Protein AF-A0A970QXX7-F1 (afdb_monomer_lite)

pLDDT: mean 78.27, std 13.18, range [43.5, 95.31]

Radius of gyration: 22.91 Å; chains: 1; bounding box: 55×44×63 Å

Structure (mmCIF, N/CA/C/O backbone):
data_AF-A0A970QXX7-F1
#
_entry.id   AF-A0A970QXX7-F1
#
loop_
_atom_site.group_PDB
_atom_site.id
_atom_site.type_symbol
_atom_site.label_atom_id
_atom_site.label_alt_id
_atom_site.label_comp_id
_atom_site.label_asym_id
_atom_site.label_entity_id
_atom_site.label_seq_id
_atom_site.pdbx_PDB_ins_code
_atom_site.Cartn_x
_atom_site.Cartn_y
_atom_site.Cartn_z
_atom_site.occupancy
_atom_site.B_iso_or_equiv
_atom_site.auth_seq_id
_atom_site.auth_comp_id
_atom_site.auth_asym_id
_atom_site.auth_atom_id
_atom_site.pdbx_PDB_model_num
ATOM 1 N N . MET A 1 1 ? -28.624 -27.926 26.958 1.00 49.00 1 MET A N 1
ATOM 2 C CA . MET A 1 1 ? -28.562 -27.715 25.488 1.00 49.00 1 MET A CA 1
ATOM 3 C C . MET A 1 1 ? -29.276 -26.439 25.011 1.00 49.00 1 MET A C 1
ATOM 5 O O . MET A 1 1 ? -28.905 -25.942 23.960 1.00 49.00 1 MET A O 1
ATOM 9 N N . ARG A 1 2 ? -30.248 -25.870 25.759 1.00 53.97 2 ARG A N 1
ATOM 10 C CA . ARG A 1 2 ? -30.937 -24.602 25.408 1.00 53.97 2 ARG A CA 1
ATOM 11 C C . ARG A 1 2 ? -30.085 -23.327 25.585 1.00 53.97 2 ARG A C 1
ATOM 13 O O . ARG A 1 2 ? -30.331 -22.339 24.897 1.00 53.97 2 ARG A O 1
ATOM 20 N N . ASP A 1 3 ? -29.077 -23.353 26.456 1.00 63.75 3 ASP A N 1
ATOM 21 C CA . ASP A 1 3 ? -28.330 -22.139 26.821 1.00 63.75 3 ASP A CA 1
ATOM 22 C C . ASP A 1 3 ? -27.349 -21.676 25.740 1.00 63.75 3 ASP A C 1
ATOM 24 O O . ASP A 1 3 ? -27.299 -20.490 25.436 1.00 63.75 3 ASP A O 1
ATOM 28 N N . PHE A 1 4 ? -26.646 -22.599 25.073 1.00 65.44 4 PHE A N 1
ATOM 29 C CA . PHE A 1 4 ? -25.670 -22.247 24.032 1.00 65.44 4 PHE A CA 1
ATOM 30 C C . PHE A 1 4 ? -26.303 -21.558 22.816 1.00 65.44 4 PHE A C 1
ATOM 32 O O . PHE A 1 4 ? -25.740 -20.602 22.293 1.00 65.44 4 PHE A O 1
ATOM 39 N N . GLY A 1 5 ? -27.497 -21.994 22.395 1.00 69.56 5 GLY A N 1
ATOM 40 C CA . GLY A 1 5 ? -28.219 -21.349 21.291 1.00 69.56 5 GLY A CA 1
ATOM 41 C C . GLY A 1 5 ? -28.686 -19.933 21.639 1.00 69.56 5 GLY A C 1
ATOM 42 O O . GLY A 1 5 ? -28.641 -19.041 20.798 1.00 69.56 5 GLY A O 1
ATOM 43 N N . THR A 1 6 ? -29.070 -19.710 22.900 1.00 74.00 6 THR A N 1
ATOM 44 C CA . THR A 1 6 ? -29.469 -18.382 23.390 1.00 74.00 6 THR A CA 1
ATOM 45 C C . THR A 1 6 ? -28.264 -17.446 23.471 1.00 74.00 6 THR A C 1
ATOM 47 O O . THR A 1 6 ? -28.358 -16.300 23.040 1.00 74.00 6 THR A O 1
ATOM 50 N N . VAL A 1 7 ? -27.118 -17.948 23.947 1.00 75.94 7 VAL A N 1
ATOM 51 C CA . VAL A 1 7 ? -25.854 -17.197 23.970 1.00 75.94 7 VAL A CA 1
ATOM 52 C C . VAL A 1 7 ? -25.457 -16.787 22.554 1.00 75.94 7 VAL A C 1
ATOM 54 O O . VAL A 1 7 ? -25.231 -15.609 22.317 1.00 75.94 7 VAL A O 1
ATOM 57 N N . ALA A 1 8 ? -25.459 -17.720 21.596 1.00 73.19 8 ALA A N 1
ATOM 58 C CA . ALA A 1 8 ? -25.090 -17.427 20.212 1.00 73.19 8 ALA A CA 1
ATOM 59 C C . ALA A 1 8 ? -25.996 -16.360 19.570 1.00 73.19 8 ALA A C 1
ATOM 61 O O . ALA A 1 8 ? -25.498 -15.441 18.921 1.00 73.19 8 ALA A O 1
ATOM 62 N N . ALA A 1 9 ? -27.314 -16.442 19.787 1.00 77.00 9 ALA A N 1
ATOM 63 C CA . ALA A 1 9 ? -28.265 -15.459 19.270 1.00 77.00 9 ALA A CA 1
ATOM 64 C C . ALA A 1 9 ? -28.074 -14.068 19.898 1.00 77.00 9 ALA A C 1
ATOM 66 O O . ALA A 1 9 ? -28.128 -13.064 19.192 1.00 77.00 9 ALA A O 1
ATOM 67 N N . HIS A 1 10 ? -27.823 -13.997 21.209 1.00 78.81 10 HIS A N 1
ATOM 68 C CA . HIS A 1 10 ? -27.540 -12.731 21.893 1.00 78.81 10 HIS A CA 1
ATOM 69 C C . HIS A 1 10 ? -26.208 -12.131 21.448 1.00 78.81 10 HIS A C 1
ATOM 71 O O . HIS A 1 10 ? -26.167 -10.947 21.135 1.00 78.81 10 HIS A O 1
ATOM 77 N N . THR A 1 11 ? -25.146 -12.932 21.343 1.00 75.62 11 THR A N 1
ATOM 78 C CA . THR A 1 11 ? -23.841 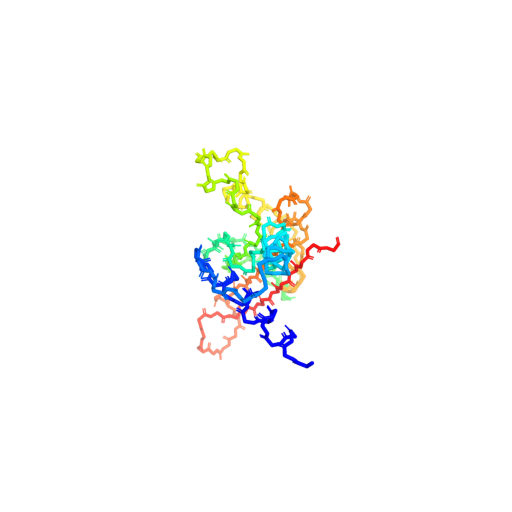-12.468 20.853 1.00 75.62 11 THR A CA 1
ATOM 79 C C . THR A 1 11 ? -23.934 -11.941 19.422 1.00 75.62 11 THR A C 1
ATOM 81 O O . THR A 1 11 ? -23.384 -10.882 19.143 1.00 75.62 11 THR A O 1
ATOM 84 N N . ALA A 1 12 ? -24.659 -12.625 18.529 1.00 73.81 12 ALA A N 1
ATOM 85 C CA . ALA A 1 12 ? -24.860 -12.169 17.152 1.00 73.81 12 ALA A CA 1
ATOM 86 C C . ALA A 1 12 ? -25.716 -10.893 17.063 1.00 73.81 12 ALA A C 1
ATOM 88 O O . ALA A 1 12 ? -25.421 -10.019 16.255 1.00 73.81 12 ALA A O 1
ATOM 89 N N . ALA A 1 13 ? -26.752 -10.759 17.898 1.00 78.56 13 ALA A N 1
ATOM 90 C CA . ALA A 1 13 ? -27.577 -9.551 17.946 1.00 78.56 13 ALA A CA 1
ATOM 91 C C . ALA A 1 13 ? -26.775 -8.328 18.421 1.00 78.56 13 ALA 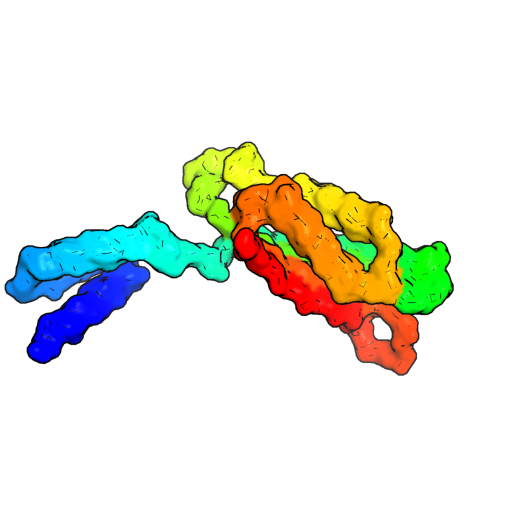A C 1
ATOM 93 O O . ALA A 1 13 ? -26.882 -7.262 17.825 1.00 78.56 13 ALA A O 1
ATOM 94 N N . ILE A 1 14 ? -25.935 -8.498 19.446 1.00 75.88 14 ILE A N 1
ATOM 95 C CA . ILE A 1 14 ? -25.045 -7.438 19.944 1.00 75.88 14 ILE A CA 1
ATOM 96 C C . ILE A 1 14 ? -24.007 -7.066 18.879 1.00 75.88 14 ILE A C 1
ATOM 98 O O . ILE A 1 14 ? -23.829 -5.888 18.594 1.00 75.88 14 ILE A O 1
ATOM 102 N N . ALA A 1 15 ? -23.393 -8.059 18.225 1.00 69.81 15 ALA A N 1
ATOM 103 C CA . ALA A 1 15 ? -22.475 -7.839 17.103 1.00 69.81 15 ALA A CA 1
ATOM 104 C C . ALA A 1 15 ? -23.120 -7.050 15.951 1.00 69.81 15 ALA A C 1
ATOM 106 O O . ALA A 1 15 ? -22.468 -6.250 15.291 1.00 69.81 15 ALA A O 1
ATOM 107 N N . GLY A 1 16 ? -24.409 -7.297 15.705 1.00 67.38 16 GLY A N 1
ATOM 108 C CA . GLY A 1 16 ? -25.208 -6.607 14.696 1.00 67.38 16 GLY A CA 1
ATOM 109 C C . GLY A 1 16 ? -25.730 -5.231 15.120 1.00 67.38 16 GLY A C 1
ATOM 110 O O . GLY A 1 16 ? -26.492 -4.641 14.360 1.00 67.38 16 GLY A O 1
ATOM 111 N N . GLY A 1 17 ? -25.362 -4.732 16.306 1.00 72.75 17 GLY A N 1
ATOM 112 C CA . GLY A 1 17 ? -25.754 -3.407 16.795 1.00 72.75 17 GLY A CA 1
ATOM 113 C C . GLY A 1 17 ? -27.163 -3.327 17.389 1.00 72.75 17 GLY A C 1
ATOM 114 O O . GLY A 1 17 ? -27.785 -2.273 17.332 1.00 72.75 17 GLY A O 1
ATOM 115 N N . ALA A 1 18 ? -27.711 -4.422 17.923 1.00 78.19 18 ALA A N 1
ATOM 116 C CA . ALA A 1 18 ? -29.023 -4.389 18.568 1.00 78.19 18 ALA A CA 1
ATOM 117 C C . ALA A 1 18 ? -28.980 -3.680 19.936 1.00 78.19 18 ALA A C 1
ATOM 119 O O . ALA A 1 18 ? -28.281 -4.124 20.845 1.00 78.19 18 ALA A O 1
ATOM 120 N N . ASP A 1 19 ? -29.826 -2.664 20.123 1.00 70.56 19 ASP A N 1
ATOM 121 C CA . ASP A 1 19 ? -29.970 -1.946 21.403 1.00 70.56 19 ASP A CA 1
ATOM 122 C C . ASP A 1 19 ? -30.733 -2.744 22.477 1.00 70.56 19 ASP A C 1
ATOM 124 O O . ASP A 1 19 ? -30.652 -2.456 23.672 1.00 70.56 19 ASP A O 1
ATOM 128 N N . ILE A 1 20 ? -31.530 -3.738 22.062 1.00 75.44 20 ILE A N 1
ATOM 129 C CA . ILE A 1 20 ? -32.409 -4.509 22.949 1.00 75.44 20 ILE A CA 1
ATOM 130 C C . ILE A 1 20 ? -32.327 -5.998 22.612 1.00 75.44 20 ILE A C 1
ATOM 132 O O . ILE A 1 20 ? -32.561 -6.419 21.481 1.00 75.44 20 ILE A O 1
ATOM 136 N N . ILE A 1 21 ? -32.094 -6.818 23.638 1.00 80.88 21 ILE A N 1
ATOM 137 C CA . ILE A 1 21 ? -32.107 -8.283 23.562 1.00 80.88 21 ILE A CA 1
ATOM 138 C C . ILE A 1 21 ? -33.102 -8.862 24.567 1.00 80.88 21 ILE A C 1
ATOM 140 O O . ILE A 1 21 ? -33.090 -8.545 25.755 1.00 80.88 21 ILE A O 1
ATOM 144 N N . ARG A 1 22 ? -33.980 -9.753 24.093 1.00 81.44 22 ARG A N 1
ATOM 145 C CA . ARG A 1 22 ? -34.956 -10.441 24.947 1.00 81.44 22 ARG A CA 1
ATOM 146 C C . ARG A 1 22 ? -34.291 -11.615 25.662 1.00 81.44 22 ARG A C 1
ATOM 148 O O . ARG A 1 22 ? -33.811 -12.543 25.011 1.00 81.44 22 ARG A O 1
ATOM 155 N N . ALA A 1 23 ? -34.335 -11.620 26.992 1.00 82.31 23 ALA A N 1
ATOM 156 C CA . ALA A 1 23 ? -33.761 -12.674 27.824 1.00 82.31 23 ALA A CA 1
ATOM 157 C C . ALA A 1 23 ? -34.815 -13.347 28.713 1.00 82.31 23 ALA A C 1
ATOM 159 O O . ALA A 1 23 ? -35.687 -12.684 29.267 1.00 82.31 23 ALA A O 1
ATOM 160 N N . HIS A 1 24 ? -34.705 -14.669 28.872 1.00 81.69 24 HIS A N 1
ATOM 161 C CA . HIS A 1 24 ? -35.453 -15.419 29.890 1.00 81.69 24 HIS A CA 1
ATOM 162 C C . HIS A 1 24 ? -34.655 -15.550 31.198 1.00 81.69 24 HIS A C 1
ATOM 164 O O . HIS A 1 24 ? -35.240 -15.571 32.274 1.00 81.69 24 HIS A O 1
ATOM 170 N N . ASN A 1 25 ? -33.319 -15.592 31.113 1.00 84.81 25 ASN A N 1
ATOM 171 C CA . ASN A 1 25 ? -32.407 -15.516 32.253 1.00 84.81 25 ASN A CA 1
ATOM 172 C C . ASN A 1 25 ? -31.581 -14.229 32.141 1.00 84.81 25 ASN A C 1
ATOM 174 O O . ASN A 1 25 ? -30.650 -14.145 31.340 1.00 84.81 25 ASN A O 1
ATOM 178 N N . VAL A 1 26 ? -31.954 -13.224 32.933 1.00 81.50 26 VAL A N 1
ATOM 179 C CA . VAL A 1 26 ? -31.374 -11.876 32.859 1.00 81.50 26 VAL A CA 1
ATOM 180 C C . VAL A 1 26 ? -29.903 -11.874 33.276 1.00 81.50 26 VAL A C 1
ATOM 182 O O . VAL A 1 26 ? -29.088 -11.258 32.599 1.00 81.50 26 VAL A O 1
ATOM 185 N N . ALA A 1 27 ? -29.535 -12.600 34.336 1.00 79.94 27 ALA A N 1
ATOM 186 C CA . ALA A 1 27 ? -28.160 -12.613 34.839 1.00 79.94 27 ALA A CA 1
ATOM 187 C C . ALA A 1 27 ? -27.176 -13.182 33.803 1.00 79.94 27 ALA A C 1
ATOM 189 O O . ALA A 1 27 ? -26.149 -12.566 33.514 1.00 79.94 27 ALA A O 1
ATOM 190 N N . ALA A 1 28 ? -27.528 -14.313 33.186 1.00 77.81 28 ALA A N 1
ATOM 191 C CA . ALA A 1 28 ? -26.720 -14.917 32.130 1.00 77.81 28 ALA A CA 1
ATOM 192 C C . ALA A 1 28 ? -26.642 -14.021 30.881 1.00 77.81 28 ALA A C 1
ATOM 194 O O . ALA A 1 28 ? -25.566 -13.852 30.313 1.00 77.81 28 ALA A O 1
ATOM 195 N N . ALA A 1 29 ? -27.757 -13.402 30.479 1.00 80.69 29 ALA A N 1
ATOM 196 C CA . ALA A 1 29 ? -27.790 -12.508 29.322 1.00 80.69 29 ALA A CA 1
ATOM 197 C C . ALA A 1 29 ? -26.928 -11.255 29.525 1.00 80.69 29 ALA A C 1
ATOM 199 O O . ALA A 1 29 ? -26.195 -10.878 28.619 1.00 80.69 29 ALA A O 1
ATOM 200 N N . VAL A 1 30 ? -26.949 -10.652 30.718 1.00 80.62 30 VAL A N 1
ATOM 201 C CA . VAL A 1 30 ? -26.093 -9.502 31.049 1.00 80.62 30 VAL A CA 1
ATOM 202 C C . VAL A 1 30 ? -24.617 -9.885 31.000 1.00 80.62 30 VAL A C 1
ATOM 204 O O . VAL A 1 30 ? -23.805 -9.123 30.485 1.00 80.62 30 VAL A O 1
ATOM 207 N N . GLN A 1 31 ? -24.246 -11.059 31.511 1.00 78.56 31 GLN A N 1
ATOM 208 C CA . GLN A 1 31 ? -22.854 -11.501 31.479 1.00 78.56 31 GLN A CA 1
ATOM 209 C C . GLN A 1 31 ? -22.383 -11.805 30.053 1.00 78.56 31 GLN A C 1
ATOM 211 O O . GLN A 1 31 ? -21.304 -11.365 29.668 1.00 78.56 31 GLN A O 1
ATOM 216 N N . ASN A 1 32 ? -23.217 -12.460 29.244 1.00 78.75 32 ASN A N 1
ATOM 217 C CA . ASN A 1 32 ? -22.942 -12.668 27.823 1.00 78.75 32 ASN A CA 1
ATOM 218 C C . ASN A 1 32 ? -22.835 -11.347 27.071 1.00 78.75 32 ASN A C 1
ATOM 220 O O . ASN A 1 32 ? -21.956 -11.207 26.230 1.00 78.75 32 ASN A O 1
ATOM 224 N N . ALA A 1 33 ? -23.699 -10.381 27.388 1.00 75.75 33 ALA A N 1
ATOM 225 C CA . ALA A 1 33 ? -23.663 -9.072 26.766 1.00 75.75 33 ALA A CA 1
ATOM 226 C C . ALA A 1 33 ? -22.387 -8.320 27.118 1.00 75.75 33 ALA A C 1
ATOM 228 O O . ALA A 1 33 ? -21.753 -7.792 26.225 1.00 75.75 33 ALA A O 1
ATOM 229 N N . LYS A 1 34 ? -21.944 -8.359 28.377 1.00 75.12 34 LYS A N 1
ATOM 230 C CA . LYS A 1 34 ? -20.660 -7.775 28.793 1.00 75.12 34 LYS A CA 1
ATOM 231 C C . LYS A 1 34 ? -19.461 -8.455 28.144 1.00 75.12 34 LYS A C 1
ATOM 233 O O . LYS A 1 34 ? -18.493 -7.779 27.837 1.00 75.12 34 LYS A O 1
ATOM 238 N N . VAL A 1 35 ? -19.499 -9.775 27.960 1.00 74.31 35 VAL A N 1
ATOM 239 C CA . VAL A 1 35 ? -18.425 -10.508 27.272 1.00 74.31 35 VAL A CA 1
ATOM 240 C C . VAL A 1 35 ? -18.442 -10.205 25.777 1.00 74.31 35 VAL A C 1
ATOM 242 O O . VAL A 1 35 ? -17.386 -9.970 25.213 1.00 74.31 35 VAL A O 1
ATOM 245 N N . ALA A 1 36 ? -19.613 -10.177 25.140 1.00 73.31 36 ALA A N 1
ATOM 246 C CA . ALA A 1 36 ? -19.755 -9.812 23.735 1.00 73.31 36 ALA A CA 1
ATOM 247 C C . ALA A 1 36 ? -19.332 -8.360 23.505 1.00 73.31 36 ALA A C 1
ATOM 249 O O . ALA A 1 36 ? -18.531 -8.114 22.621 1.00 73.31 36 ALA A O 1
ATOM 250 N N . ASP A 1 37 ? -19.797 -7.432 24.335 1.00 69.94 37 ASP A N 1
ATOM 251 C CA . ASP A 1 37 ? -19.398 -6.029 24.315 1.00 69.94 37 ASP A CA 1
ATOM 252 C C . ASP A 1 37 ? -17.898 -5.900 24.582 1.00 69.94 37 ASP A C 1
ATOM 254 O O . ASP A 1 37 ? -17.201 -5.324 23.779 1.00 69.94 37 ASP A O 1
ATOM 258 N N . ALA A 1 38 ? -17.319 -6.557 25.588 1.00 67.56 38 ALA A N 1
ATOM 259 C CA . ALA A 1 38 ? -15.862 -6.567 25.749 1.00 67.56 38 ALA A CA 1
ATOM 260 C C . ALA A 1 38 ? -15.138 -7.180 24.535 1.00 67.56 38 ALA A C 1
ATOM 262 O O . ALA A 1 38 ? -14.063 -6.724 24.172 1.00 67.56 38 ALA A O 1
ATOM 263 N N . ILE A 1 39 ? -15.700 -8.183 23.865 1.00 65.25 39 ILE A N 1
ATOM 264 C CA . ILE A 1 39 ? -15.129 -8.682 22.615 1.00 65.25 39 ILE A CA 1
ATOM 265 C C . ILE A 1 39 ? -15.214 -7.577 21.559 1.00 65.25 39 ILE A C 1
ATOM 267 O O . ILE A 1 39 ? -14.172 -7.163 21.090 1.00 65.25 39 ILE A O 1
ATOM 271 N N . TYR A 1 40 ? -16.380 -7.021 21.240 1.00 62.31 40 TYR A N 1
ATOM 272 C CA . TYR A 1 40 ? -16.554 -6.054 20.147 1.00 62.31 40 TYR A CA 1
ATOM 273 C C . TYR A 1 40 ? -15.976 -4.653 20.432 1.00 62.31 40 TYR A C 1
ATOM 275 O O . TYR A 1 40 ? -15.372 -4.049 19.551 1.00 62.31 40 TYR A O 1
ATOM 283 N N . SER A 1 41 ? -16.064 -4.165 21.665 1.00 57.62 41 SER A N 1
ATOM 284 C CA . SER A 1 41 ? -15.579 -2.859 22.140 1.00 57.62 41 SER A CA 1
ATOM 285 C C . SER A 1 41 ? -14.065 -2.817 22.354 1.00 57.62 41 SER A C 1
ATOM 287 O O . SER A 1 41 ? -13.468 -1.751 22.244 1.00 57.62 41 SER A O 1
ATOM 289 N N . THR A 1 42 ? -13.420 -3.960 22.631 1.00 52.38 42 THR A N 1
ATOM 290 C CA . THR A 1 42 ? -11.945 -4.064 22.732 1.00 52.38 42 THR A CA 1
ATOM 291 C C . THR A 1 42 ? -11.302 -4.521 21.416 1.00 52.38 42 THR A C 1
ATOM 293 O O . THR A 1 42 ? -10.141 -4.925 21.393 1.00 52.38 42 THR A O 1
ATOM 296 N N . GLY A 1 43 ? -12.049 -4.466 20.309 1.00 50.59 43 GLY A N 1
ATOM 297 C CA . GLY A 1 43 ? -11.544 -4.744 18.966 1.00 50.59 43 GLY A CA 1
ATOM 298 C C . GLY A 1 43 ? -11.613 -6.203 18.512 1.00 50.59 43 GLY A C 1
ATOM 299 O O . GLY A 1 43 ? -10.862 -6.642 17.643 1.00 50.59 43 GLY A O 1
ATOM 300 N N . GLY A 1 44 ? -12.552 -6.971 19.045 1.00 44.78 44 GLY A N 1
ATOM 301 C CA . GLY A 1 44 ? -13.043 -8.215 18.465 1.00 44.78 44 GLY A CA 1
ATOM 302 C C . GLY A 1 44 ? -13.668 -7.909 17.113 1.00 44.78 44 GLY A C 1
ATOM 303 O O . GLY A 1 44 ? -14.763 -7.363 17.031 1.00 44.78 44 GLY A O 1
ATOM 304 N N . PHE A 1 45 ? -12.909 -8.224 16.063 1.00 48.72 45 PHE A N 1
ATOM 305 C CA . PHE A 1 45 ? -13.093 -7.714 14.703 1.00 48.72 45 PHE A CA 1
ATOM 306 C C . PHE A 1 45 ? -13.014 -6.181 14.589 1.00 48.72 45 PHE A C 1
ATOM 308 O O . PHE A 1 45 ? -13.714 -5.595 13.764 1.00 48.72 45 PHE A O 1
ATOM 315 N N . ALA A 1 46 ? -12.143 -5.516 15.362 1.00 43.50 46 ALA A N 1
ATOM 316 C CA . ALA A 1 46 ? -11.737 -4.152 15.028 1.00 43.50 46 ALA A CA 1
ATOM 317 C C . ALA A 1 46 ? -11.220 -4.129 13.585 1.00 43.50 46 ALA A C 1
ATOM 319 O O . ALA A 1 46 ? -10.242 -4.791 13.243 1.00 43.50 46 ALA A O 1
ATOM 320 N N . ALA A 1 47 ? -11.925 -3.359 12.760 1.00 47.75 47 ALA A N 1
ATOM 321 C CA . ALA A 1 47 ? -11.391 -2.666 11.601 1.00 47.75 47 ALA A CA 1
ATOM 322 C C . ALA A 1 47 ? -10.613 -3.508 10.566 1.00 47.75 47 ALA A C 1
ATOM 324 O O . ALA A 1 47 ? -9.578 -3.087 10.065 1.00 47.75 47 ALA A O 1
ATOM 325 N N . GLU A 1 48 ? -11.166 -4.628 10.089 1.00 50.41 48 GLU A N 1
ATOM 326 C CA . GLU A 1 48 ? -10.745 -5.153 8.769 1.00 50.41 48 GLU A CA 1
ATOM 327 C C . GLU A 1 48 ? -11.173 -4.206 7.605 1.00 50.41 48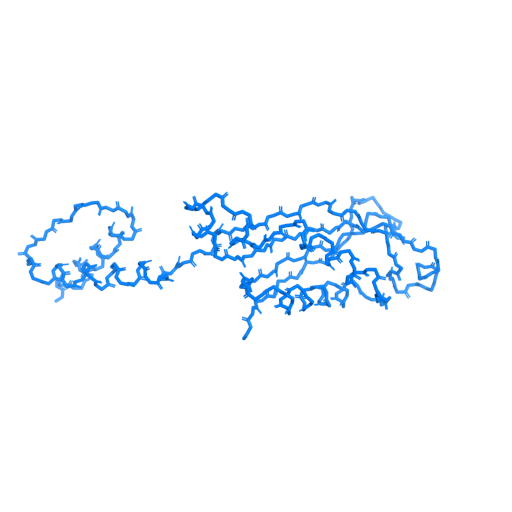 GLU A C 1
ATOM 329 O O . GLU A 1 48 ? -10.761 -4.396 6.457 1.00 50.41 48 GLU A O 1
ATOM 334 N N . ASN A 1 49 ? -11.960 -3.151 7.883 1.00 57.50 49 ASN A N 1
ATOM 335 C CA . ASN A 1 49 ? -12.578 -2.284 6.868 1.00 57.50 49 ASN A CA 1
ATOM 336 C C . ASN A 1 49 ? -12.073 -0.834 6.801 1.00 57.50 49 ASN A C 1
ATOM 338 O O . ASN A 1 49 ? -12.360 -0.161 5.811 1.00 57.50 49 ASN A O 1
ATOM 342 N N . GLU A 1 50 ? -11.339 -0.330 7.792 1.00 73.31 50 GLU A N 1
ATOM 343 C CA . GLU A 1 50 ? -10.879 1.063 7.770 1.00 73.31 50 GLU A CA 1
ATOM 344 C C . GLU A 1 50 ? -9.544 1.165 7.039 1.00 73.31 50 GLU A C 1
ATOM 346 O O . GLU A 1 50 ? -8.555 0.519 7.396 1.00 73.31 50 GLU A O 1
ATOM 351 N N . LYS A 1 51 ? -9.541 1.919 5.934 1.00 84.31 51 LYS A N 1
ATOM 352 C CA . LYS A 1 51 ? -8.391 2.000 5.034 1.00 84.31 51 LYS A CA 1
ATOM 353 C C . LYS A 1 51 ? -8.187 3.413 4.525 1.00 84.31 51 LYS A C 1
ATOM 355 O O . LYS A 1 51 ? -9.118 4.060 4.051 1.00 84.31 51 LYS A O 1
ATOM 360 N N . ILE A 1 52 ? -6.935 3.847 4.530 1.00 84.06 52 ILE A N 1
ATOM 361 C CA . ILE A 1 52 ? -6.490 5.008 3.765 1.00 84.06 52 ILE A CA 1
ATOM 362 C C . ILE A 1 52 ? -6.117 4.511 2.370 1.00 84.06 52 ILE A C 1
ATOM 364 O O . ILE A 1 52 ? -5.273 3.626 2.228 1.00 84.06 52 ILE A O 1
ATOM 368 N N . ILE A 1 53 ? -6.746 5.082 1.345 1.00 88.81 53 ILE A N 1
ATOM 369 C CA . ILE A 1 53 ? -6.560 4.674 -0.049 1.00 88.81 53 ILE A CA 1
ATOM 370 C C . ILE A 1 53 ? -5.866 5.800 -0.814 1.00 88.81 53 ILE A C 1
ATOM 372 O O . ILE A 1 53 ? -6.361 6.926 -0.876 1.00 88.81 53 ILE A O 1
ATOM 376 N N . ILE A 1 54 ? -4.729 5.485 -1.425 1.00 88.12 54 ILE A N 1
ATOM 377 C CA . ILE A 1 54 ? -3.990 6.360 -2.336 1.00 88.12 54 ILE A CA 1
ATOM 378 C C . ILE A 1 54 ? -3.917 5.628 -3.672 1.00 88.12 54 ILE A C 1
ATOM 380 O O . ILE A 1 54 ? -3.209 4.636 -3.785 1.00 88.12 54 ILE A O 1
ATOM 384 N N . ASN A 1 55 ? -4.633 6.116 -4.681 1.00 91.31 55 ASN A N 1
ATOM 385 C CA . ASN A 1 55 ? -4.676 5.490 -6.002 1.00 91.31 55 ASN A CA 1
ATOM 386 C C . ASN A 1 55 ? -3.949 6.337 -7.045 1.00 91.31 55 ASN A C 1
ATOM 388 O O . ASN A 1 55 ? -4.098 7.560 -7.079 1.00 91.31 55 ASN A O 1
ATOM 392 N N . GLY A 1 56 ? -3.218 5.675 -7.937 1.00 88.81 56 GLY A N 1
ATOM 393 C CA . GLY A 1 56 ? -2.611 6.282 -9.114 1.00 88.81 56 GLY A CA 1
ATOM 394 C C . GLY A 1 56 ? -1.454 7.223 -8.800 1.00 88.81 56 GLY A C 1
ATOM 395 O O . GLY A 1 56 ? -1.251 8.193 -9.532 1.00 88.81 56 GLY A O 1
ATOM 396 N N . LEU A 1 57 ? -0.688 6.967 -7.735 1.00 90.69 57 LEU A N 1
ATOM 397 C CA . LEU A 1 57 ? 0.500 7.760 -7.434 1.00 90.69 57 LEU A CA 1
ATOM 398 C C . LEU A 1 57 ? 1.540 7.550 -8.542 1.00 90.69 57 LEU A C 1
ATOM 400 O O . LEU A 1 57 ? 2.172 6.499 -8.619 1.00 90.69 57 LEU A O 1
ATOM 404 N N . ASN A 1 58 ? 1.705 8.552 -9.405 1.00 91.94 58 ASN A N 1
ATOM 405 C CA . ASN A 1 58 ? 2.669 8.510 -10.499 1.00 91.94 58 ASN A CA 1
ATOM 406 C C . ASN A 1 58 ? 4.069 8.869 -9.989 1.00 91.94 58 ASN A C 1
ATOM 408 O O . ASN A 1 58 ? 4.296 9.976 -9.496 1.00 91.94 58 ASN A O 1
ATOM 412 N N . VAL A 1 59 ? 5.004 7.930 -10.117 1.00 90.50 59 VAL A N 1
ATOM 413 C CA . VAL A 1 59 ? 6.392 8.071 -9.679 1.00 90.50 59 VAL A CA 1
ATOM 414 C C . VAL A 1 59 ? 7.326 7.694 -10.816 1.00 90.50 59 VAL A C 1
ATOM 416 O O . VAL A 1 59 ? 7.266 6.587 -11.343 1.00 90.50 59 VAL A O 1
ATOM 419 N N . PHE A 1 60 ? 8.235 8.599 -11.168 1.00 88.62 60 PHE A N 1
ATOM 420 C CA . PHE A 1 60 ? 9.294 8.302 -12.124 1.00 88.62 60 PHE A CA 1
ATOM 421 C C . PHE A 1 60 ? 10.476 7.642 -11.412 1.00 88.62 60 PHE A C 1
ATOM 423 O O . PHE A 1 60 ? 11.037 8.215 -10.475 1.00 88.62 60 PHE A O 1
ATOM 430 N N . ALA A 1 61 ? 10.860 6.440 -11.841 1.00 87.00 61 ALA A N 1
ATOM 431 C CA . ALA A 1 61 ? 11.944 5.693 -11.215 1.00 87.00 61 ALA A CA 1
ATOM 432 C C . ALA A 1 61 ? 12.707 4.807 -12.211 1.00 87.00 61 ALA A C 1
ATOM 434 O O . ALA A 1 61 ? 12.307 4.607 -13.356 1.00 87.00 61 ALA A O 1
ATOM 435 N N . PHE A 1 62 ? 13.833 4.255 -11.757 1.00 85.62 62 PHE A N 1
ATOM 436 C CA . PHE A 1 62 ? 14.772 3.484 -12.581 1.00 85.62 62 PHE A CA 1
ATOM 437 C C . PHE A 1 62 ? 14.738 1.988 -12.238 1.00 85.62 62 PHE A C 1
ATOM 439 O O . PHE A 1 62 ? 15.787 1.360 -12.060 1.00 85.62 62 PHE A O 1
ATOM 446 N N . HIS A 1 63 ? 13.535 1.425 -12.090 1.00 83.00 63 HIS A N 1
ATOM 447 C CA . HIS A 1 63 ? 13.349 -0.009 -11.851 1.00 83.00 63 HIS A CA 1
ATOM 448 C C . HIS A 1 63 ? 13.170 -0.771 -13.163 1.00 83.00 63 HIS A C 1
ATOM 450 O O . HIS A 1 63 ? 12.565 -0.277 -14.116 1.00 83.00 63 HIS A O 1
ATOM 456 N N . GLY A 1 64 ? 13.671 -2.001 -13.192 1.00 76.12 64 GLY A N 1
ATOM 457 C CA . GLY A 1 64 ? 13.542 -2.883 -14.346 1.00 76.12 64 GLY A CA 1
ATOM 458 C C . GLY A 1 64 ? 14.611 -3.963 -14.366 1.00 76.12 64 GLY A C 1
ATOM 459 O O . GLY A 1 64 ? 15.680 -3.814 -13.766 1.00 76.12 64 GLY A O 1
ATOM 460 N N . VAL A 1 65 ? 14.323 -5.056 -15.065 1.00 74.12 65 VAL A N 1
ATOM 461 C CA . VAL A 1 65 ? 15.286 -6.147 -15.272 1.00 74.12 65 VAL A CA 1
ATOM 462 C C . VAL A 1 65 ? 16.284 -5.735 -16.352 1.00 74.12 65 VAL A C 1
ATOM 464 O O . VAL A 1 65 ? 17.486 -5.980 -16.217 1.00 74.12 65 VAL A O 1
ATOM 467 N N . ASN A 1 66 ? 15.802 -5.038 -17.385 1.00 73.44 66 ASN A N 1
ATOM 468 C CA . ASN A 1 66 ? 16.613 -4.643 -18.522 1.00 73.44 66 ASN A CA 1
ATOM 469 C C . ASN A 1 66 ? 17.529 -3.472 -18.165 1.00 73.44 66 ASN A C 1
ATOM 471 O O . ASN A 1 66 ? 17.171 -2.532 -17.452 1.00 73.44 66 ASN A O 1
ATOM 475 N N . ARG A 1 67 ? 18.750 -3.518 -18.697 1.00 69.06 67 ARG A N 1
ATOM 476 C CA . ARG A 1 67 ? 19.779 -2.505 -18.434 1.00 69.06 67 ARG A CA 1
ATOM 477 C C . ARG A 1 67 ? 19.372 -1.128 -18.966 1.00 69.06 67 ARG A C 1
ATOM 479 O O . ARG A 1 67 ? 19.656 -0.128 -18.318 1.00 69.06 67 ARG A O 1
ATOM 486 N N . GLU A 1 68 ? 18.658 -1.096 -20.089 1.00 68.56 68 GLU A N 1
ATOM 487 C CA . GLU A 1 68 ? 18.128 0.125 -20.706 1.00 68.56 68 GLU A CA 1
ATOM 488 C C . GLU A 1 68 ? 17.068 0.810 -19.835 1.00 68.56 68 GLU A C 1
ATOM 490 O O . GLU A 1 68 ? 17.074 2.036 -19.739 1.00 68.56 68 GLU A O 1
ATOM 495 N N . GLU A 1 69 ? 16.236 0.044 -19.120 1.00 70.00 69 GLU A N 1
ATOM 496 C CA . GLU A 1 69 ? 15.221 0.581 -18.198 1.00 70.00 69 GLU A CA 1
ATOM 497 C C . GLU A 1 69 ? 15.855 1.267 -16.987 1.00 70.00 69 GLU A C 1
ATOM 499 O O . GLU A 1 69 ? 15.381 2.299 -16.518 1.00 70.00 69 GLU A O 1
ATOM 504 N N . LYS A 1 70 ? 16.983 0.732 -16.505 1.00 71.25 70 LYS A N 1
ATOM 505 C CA . LYS A 1 70 ? 17.747 1.332 -15.399 1.00 71.25 70 LYS A CA 1
ATOM 506 C C . LYS A 1 70 ? 18.467 2.627 -15.793 1.00 71.25 70 LYS A C 1
ATOM 508 O O . LYS A 1 70 ? 18.906 3.359 -14.900 1.00 71.25 70 LYS A O 1
ATOM 513 N N . ILE A 1 71 ? 18.621 2.875 -17.098 1.00 73.00 71 ILE A N 1
ATOM 514 C CA . ILE A 1 71 ? 19.272 4.063 -17.667 1.00 73.00 71 ILE A CA 1
ATOM 515 C C . ILE A 1 71 ? 18.230 5.130 -18.011 1.00 73.00 71 ILE A C 1
ATOM 517 O O . ILE A 1 71 ? 18.376 6.265 -17.571 1.00 73.00 71 ILE A O 1
ATOM 521 N N . HIS A 1 72 ? 17.182 4.770 -18.754 1.00 76.94 72 HIS A N 1
ATOM 522 C CA . HIS A 1 72 ? 16.183 5.728 -19.238 1.00 76.94 72 HIS A CA 1
ATOM 523 C C . HIS A 1 72 ? 15.123 6.056 -18.185 1.00 76.94 72 HIS A C 1
ATOM 525 O O . HIS A 1 72 ? 14.611 7.170 -18.174 1.00 76.94 72 HIS A O 1
ATOM 531 N N . GLY A 1 73 ? 14.842 5.125 -17.267 1.00 79.12 73 GLY A N 1
ATOM 532 C CA . GLY A 1 73 ? 13.758 5.269 -16.301 1.00 79.12 73 GLY A CA 1
ATOM 533 C C . GLY A 1 73 ? 12.382 5.177 -16.958 1.00 79.12 73 GLY A C 1
ATOM 534 O O . GLY A 1 73 ? 12.242 5.206 -18.180 1.00 79.12 73 GLY A O 1
ATOM 535 N N . GLN A 1 74 ? 11.357 5.014 -16.133 1.00 84.56 74 GLN A N 1
ATOM 536 C CA . GLN A 1 74 ? 9.967 4.976 -16.577 1.00 84.56 74 GLN A CA 1
ATOM 537 C C . GLN A 1 74 ? 9.031 5.431 -15.458 1.00 84.56 74 GLN A C 1
ATOM 539 O O . GLN A 1 74 ? 9.408 5.451 -14.280 1.00 84.56 74 GLN A O 1
ATOM 544 N N . SER A 1 75 ? 7.807 5.791 -15.834 1.00 88.19 75 SER A N 1
ATOM 545 C CA . SER A 1 75 ? 6.740 6.080 -14.881 1.00 88.19 75 SER A CA 1
ATOM 546 C C . SER A 1 75 ? 6.135 4.793 -14.330 1.00 88.19 75 SER A C 1
ATOM 548 O O . SER A 1 75 ? 5.818 3.856 -15.061 1.00 88.19 75 SER A O 1
ATOM 550 N N . PHE A 1 76 ? 5.943 4.778 -13.018 1.00 90.31 76 PHE A N 1
ATOM 551 C CA . PHE A 1 76 ? 5.235 3.746 -12.281 1.00 90.31 76 PHE A CA 1
ATOM 552 C C . PHE A 1 76 ? 3.993 4.357 -11.651 1.00 90.31 76 PHE A C 1
ATOM 554 O O . PHE A 1 76 ? 4.043 5.462 -11.116 1.00 90.31 76 PHE A O 1
ATOM 561 N N . LEU A 1 77 ? 2.886 3.627 -11.692 1.00 92.19 77 LEU A N 1
ATOM 562 C CA . LEU A 1 77 ? 1.676 3.974 -10.959 1.00 92.19 77 LEU A CA 1
ATOM 563 C C . LEU A 1 77 ? 1.617 3.099 -9.714 1.00 92.19 77 LEU A C 1
ATOM 565 O O . LEU A 1 77 ? 1.658 1.875 -9.817 1.00 92.19 77 LEU A O 1
ATOM 569 N N . ILE A 1 78 ? 1.547 3.723 -8.547 1.00 93.12 78 ILE A N 1
ATOM 570 C CA . ILE A 1 78 ? 1.516 3.028 -7.265 1.00 93.12 78 ILE A CA 1
ATOM 571 C C . ILE A 1 78 ? 0.151 3.259 -6.623 1.00 93.12 78 ILE A C 1
ATOM 573 O O . ILE A 1 78 ? -0.257 4.403 -6.427 1.00 93.12 78 ILE A O 1
ATOM 577 N N . ASP A 1 79 ? -0.528 2.172 -6.274 1.00 93.62 79 ASP A N 1
ATOM 578 C CA . ASP A 1 79 ? -1.695 2.210 -5.399 1.00 93.62 79 ASP A CA 1
ATOM 579 C C . ASP A 1 79 ? -1.294 1.707 -4.011 1.00 93.62 79 ASP A C 1
ATOM 581 O O . ASP A 1 79 ? -0.557 0.724 -3.887 1.00 93.62 79 ASP A O 1
ATOM 585 N N . LEU A 1 80 ? -1.764 2.390 -2.972 1.00 91.75 80 LEU A N 1
ATOM 586 C CA . LEU A 1 80 ? -1.544 2.046 -1.574 1.00 91.75 80 LEU A CA 1
ATOM 587 C C . LEU A 1 80 ? -2.898 1.960 -0.875 1.00 91.75 80 LEU A C 1
ATOM 589 O O . LEU A 1 80 ? -3.653 2.931 -0.858 1.00 91.75 80 LEU A O 1
ATOM 593 N N . GLU A 1 81 ? -3.172 0.825 -0.249 1.00 91.50 81 GLU A N 1
ATOM 594 C CA . GLU A 1 81 ? -4.251 0.670 0.720 1.00 91.50 81 GLU A CA 1
ATOM 595 C C . GLU A 1 81 ? -3.613 0.402 2.084 1.00 91.50 81 GLU A C 1
ATOM 597 O O . GLU A 1 81 ? -2.868 -0.562 2.259 1.00 91.50 81 GLU A O 1
ATOM 602 N N . ILE A 1 82 ? -3.859 1.282 3.045 1.00 88.56 82 ILE A N 1
ATOM 603 C CA . ILE A 1 82 ? -3.219 1.259 4.359 1.00 88.56 82 ILE A CA 1
ATOM 604 C C . ILE A 1 82 ? -4.295 1.008 5.401 1.00 88.56 82 ILE A C 1
ATOM 606 O O . ILE A 1 82 ? -5.184 1.840 5.563 1.00 88.56 82 ILE A O 1
ATOM 610 N N . SER A 1 83 ? -4.198 -0.113 6.107 1.00 85.88 83 SER A N 1
ATOM 611 C CA . SER A 1 83 ? -5.016 -0.386 7.286 1.00 85.88 83 SER A CA 1
ATOM 612 C C . SER A 1 83 ? -4.350 0.225 8.507 1.00 85.88 83 SER A C 1
ATOM 614 O O . SER A 1 83 ? -3.190 -0.077 8.803 1.00 85.88 83 SER A O 1
ATOM 616 N N . ALA A 1 84 ? -5.090 1.090 9.177 1.00 79.69 84 ALA A N 1
ATOM 617 C CA . ALA A 1 84 ? -4.719 1.754 10.412 1.00 79.69 84 ALA A CA 1
ATOM 618 C C . ALA A 1 84 ? -6.000 1.966 11.221 1.00 79.69 84 ALA A C 1
ATOM 620 O O . ALA A 1 84 ? -7.074 2.087 10.630 1.00 79.69 84 ALA A O 1
ATOM 621 N N . ASP A 1 85 ? -5.881 2.057 12.540 1.00 71.69 85 ASP A N 1
ATOM 622 C CA . ASP A 1 85 ? -6.992 2.464 13.398 1.00 71.69 85 ASP A CA 1
ATOM 623 C C . ASP A 1 85 ? -7.400 3.916 13.079 1.00 71.69 85 ASP A C 1
ATOM 625 O O . ASP A 1 85 ? -6.642 4.861 13.329 1.00 71.69 85 ASP A O 1
ATOM 629 N N . LEU A 1 86 ? -8.580 4.100 12.473 1.00 67.12 86 LEU A N 1
ATOM 630 C CA . LEU A 1 86 ? -9.130 5.420 12.150 1.00 67.12 86 LEU A CA 1
ATOM 631 C C . LEU A 1 86 ? -10.167 5.883 13.182 1.00 67.12 86 LEU A C 1
ATOM 633 O O . LEU A 1 86 ? -10.719 6.978 13.033 1.00 67.12 86 LEU A O 1
ATOM 637 N N . SER A 1 87 ? -10.382 5.123 14.260 1.00 61.69 87 SER A N 1
ATOM 638 C CA . SER A 1 87 ? -11.373 5.446 15.292 1.00 61.69 87 SER A CA 1
ATOM 639 C C . SER A 1 87 ? -11.110 6.803 15.963 1.00 61.69 87 SER A C 1
ATOM 641 O O . SER A 1 87 ? -12.024 7.616 16.110 1.00 61.69 87 SER A O 1
ATOM 643 N N . ALA A 1 88 ? -9.851 7.097 16.302 1.00 56.78 88 ALA A N 1
ATOM 644 C CA . ALA A 1 88 ? -9.443 8.358 16.922 1.00 56.78 88 ALA A CA 1
ATOM 645 C C . ALA A 1 88 ? -9.599 9.590 16.000 1.00 56.78 88 ALA A C 1
ATOM 647 O O . ALA A 1 88 ? -10.228 10.563 16.427 1.00 56.78 88 ALA A O 1
ATOM 648 N N . PRO A 1 89 ? -9.094 9.600 14.748 1.00 54.47 89 PRO A N 1
ATOM 649 C CA . PRO A 1 89 ? -9.237 10.761 13.870 1.00 54.47 89 PRO A CA 1
ATOM 650 C C . PRO A 1 89 ? -10.666 11.011 13.382 1.00 54.47 89 PRO A C 1
ATOM 652 O O . PRO A 1 89 ? -11.029 12.172 13.192 1.00 54.47 89 PRO A O 1
ATOM 655 N N . CYS A 1 90 ? -11.500 9.974 13.237 1.00 54.56 90 CYS A N 1
ATOM 656 C CA . CYS A 1 90 ? -12.928 10.157 12.960 1.00 54.56 90 CYS A CA 1
ATOM 657 C C . CYS A 1 90 ? -13.667 10.877 14.102 1.00 54.56 90 CYS A C 1
ATOM 659 O O . CYS A 1 90 ? -14.678 11.529 13.848 1.00 54.56 90 CYS A O 1
ATOM 661 N N . ALA A 1 91 ? -13.165 10.787 15.337 1.00 50.31 91 ALA A N 1
ATOM 662 C CA . ALA A 1 91 ? -13.738 11.461 16.499 1.00 50.31 91 ALA A CA 1
ATOM 663 C C . ALA A 1 91 ? -13.125 12.848 16.777 1.00 50.31 91 ALA A C 1
ATOM 665 O O . ALA A 1 91 ? -13.797 13.694 17.366 1.00 50.31 91 ALA A O 1
ATOM 666 N N . SER A 1 92 ? -11.865 13.089 16.390 1.00 52.19 92 SER A N 1
ATOM 667 C CA . SER A 1 92 ? -11.114 14.293 16.783 1.00 52.19 92 SER A CA 1
ATOM 668 C C . SER A 1 92 ? -10.982 15.379 15.709 1.00 52.19 92 SER A C 1
ATOM 670 O O . SER A 1 92 ? -10.644 16.508 16.061 1.00 52.19 92 SER A O 1
ATOM 672 N N . ASP A 1 93 ? -11.208 15.064 14.425 1.00 48.31 93 ASP A N 1
ATOM 673 C CA . ASP A 1 93 ? -10.995 15.971 13.272 1.00 48.31 93 ASP A CA 1
ATOM 674 C C . ASP A 1 93 ? -9.575 16.594 13.220 1.00 48.31 93 ASP A C 1
ATOM 676 O O . ASP A 1 93 ? -9.328 17.657 12.648 1.00 48.31 93 ASP A O 1
ATOM 680 N N . SER A 1 94 ? -8.596 15.923 13.837 1.00 46.38 94 SER A N 1
ATOM 681 C CA . SER A 1 94 ? -7.214 16.391 13.954 1.00 46.38 94 SER A CA 1
ATOM 682 C C . SER A 1 94 ? -6.284 15.573 13.058 1.00 46.38 94 SER A C 1
ATOM 684 O O . SER A 1 94 ? -6.044 14.383 13.260 1.00 46.38 94 SER A O 1
ATOM 686 N N . VAL A 1 95 ? -5.667 16.248 12.082 1.00 53.97 95 VAL A N 1
ATOM 687 C CA . VAL A 1 95 ? -4.656 15.677 11.165 1.00 53.97 95 VAL A CA 1
ATOM 688 C C . VAL A 1 95 ? -3.376 15.233 11.902 1.00 53.97 95 VAL A C 1
ATOM 690 O O . VAL A 1 95 ? -2.535 14.533 11.331 1.00 53.97 95 VAL A O 1
ATOM 693 N N . SER A 1 96 ? -3.212 15.636 13.165 1.00 51.09 96 SER A N 1
ATOM 694 C CA . SER A 1 96 ? -2.058 15.296 14.007 1.00 51.09 96 SER A CA 1
ATOM 695 C C . SER A 1 96 ? -2.141 13.882 14.589 1.00 51.09 96 SER A C 1
ATOM 697 O O . SER A 1 96 ? -1.097 13.309 14.891 1.00 51.09 96 SER A O 1
ATOM 699 N N . ASP A 1 97 ? -3.351 13.324 14.692 1.00 50.28 97 ASP A N 1
ATOM 700 C CA . ASP A 1 97 ? -3.632 12.037 15.346 1.00 50.28 97 ASP A CA 1
ATOM 701 C C . ASP A 1 97 ? -3.809 10.875 14.353 1.00 50.28 97 ASP A C 1
ATOM 703 O O . ASP A 1 97 ? -4.023 9.735 14.752 1.00 50.28 97 ASP A O 1
ATOM 707 N N . THR A 1 98 ? -3.694 11.143 13.048 1.00 53.62 98 THR A N 1
ATOM 708 C CA . THR A 1 98 ? -3.831 10.135 11.987 1.00 53.62 98 THR A CA 1
ATOM 709 C C . THR A 1 98 ? -2.540 9.926 11.202 1.00 53.62 98 THR A C 1
ATOM 711 O O . THR A 1 98 ? -1.643 10.778 11.151 1.00 53.62 98 THR A O 1
ATOM 714 N N . VAL A 1 99 ? -2.460 8.790 10.510 1.00 61.69 99 VAL A N 1
ATOM 715 C CA . VAL A 1 99 ? -1.466 8.550 9.466 1.00 61.69 99 VAL A CA 1
ATOM 716 C C . VAL A 1 99 ? -1.699 9.566 8.343 1.00 61.69 99 VAL A C 1
ATOM 718 O O . VAL A 1 99 ? -2.546 9.403 7.469 1.00 61.69 99 VAL A O 1
ATOM 721 N N . ASN A 1 100 ? -0.942 10.663 8.368 1.00 72.69 100 ASN A N 1
ATOM 722 C CA . ASN A 1 100 ? -1.068 11.720 7.374 1.00 72.69 100 ASN A CA 1
ATOM 723 C C . ASN A 1 100 ? -0.667 11.196 5.983 1.00 72.69 100 ASN A C 1
ATOM 725 O O . ASN A 1 100 ? 0.519 11.008 5.693 1.00 72.69 100 ASN A O 1
ATOM 729 N N . TYR A 1 101 ? -1.652 11.026 5.100 1.00 76.00 101 TYR A N 1
ATOM 730 C CA . TYR A 1 101 ? -1.457 10.549 3.728 1.00 76.00 101 TYR A CA 1
ATOM 731 C C . TYR A 1 101 ? -0.448 11.397 2.937 1.00 76.00 101 TYR A C 1
ATOM 733 O O . TYR A 1 101 ? 0.278 10.864 2.105 1.00 76.00 101 TYR A O 1
ATOM 741 N N . SER A 1 102 ? -0.300 12.695 3.228 1.00 77.81 102 SER A N 1
ATOM 742 C CA . SER A 1 102 ? 0.722 13.536 2.584 1.00 77.81 102 SER A CA 1
ATOM 743 C C . SER A 1 102 ? 2.139 13.143 3.009 1.00 77.81 102 SER A C 1
ATOM 745 O O . SER A 1 102 ? 3.062 13.179 2.192 1.00 77.81 102 SER A O 1
ATOM 747 N N . LYS A 1 103 ? 2.339 12.750 4.276 1.00 83.44 103 LYS A N 1
ATOM 748 C CA . LYS A 1 103 ? 3.624 12.207 4.752 1.00 83.44 103 LYS A CA 1
ATOM 749 C C . LYS A 1 103 ? 3.883 10.822 4.164 1.00 83.44 103 LYS A C 1
ATOM 751 O O . LYS A 1 103 ? 5.019 10.549 3.774 1.00 83.44 103 LYS A O 1
ATOM 756 N N . VAL A 1 104 ? 2.847 9.990 4.057 1.00 87.06 104 VAL A N 1
ATOM 757 C CA . VAL A 1 104 ? 2.926 8.674 3.406 1.00 87.06 104 VAL A CA 1
ATOM 758 C C . VAL A 1 104 ? 3.341 8.825 1.948 1.00 87.06 104 VAL A C 1
ATOM 760 O O . VAL A 1 104 ? 4.319 8.209 1.551 1.00 87.06 104 VAL A O 1
ATOM 763 N N . ILE A 1 105 ? 2.684 9.689 1.169 1.00 87.44 105 ILE A N 1
ATOM 764 C CA . ILE A 1 105 ? 3.018 9.926 -0.244 1.00 87.44 105 ILE A CA 1
ATOM 765 C C . ILE A 1 105 ? 4.472 10.384 -0.385 1.00 87.44 105 ILE A C 1
ATOM 767 O O . ILE A 1 105 ? 5.223 9.819 -1.178 1.00 87.44 105 ILE A O 1
ATOM 771 N N . LYS A 1 106 ? 4.910 11.366 0.414 1.00 87.75 106 LYS A N 1
ATOM 772 C CA . LYS A 1 106 ? 6.303 11.849 0.386 1.00 87.75 106 LYS A CA 1
ATOM 773 C C . LYS A 1 106 ? 7.305 10.741 0.704 1.00 87.75 106 LYS A C 1
ATOM 775 O O . LYS A 1 106 ? 8.344 10.647 0.052 1.00 87.75 106 LYS A O 1
ATOM 780 N N . SER A 1 107 ? 7.000 9.913 1.697 1.00 89.56 107 SER A N 1
ATOM 781 C CA . SER A 1 107 ? 7.871 8.810 2.108 1.00 89.56 107 SER A CA 1
ATOM 782 C C . SER A 1 107 ? 7.866 7.692 1.073 1.00 89.56 107 SER A C 1
ATOM 784 O O . SER A 1 107 ? 8.929 7.187 0.731 1.00 89.56 107 SER A O 1
ATOM 786 N N . ALA A 1 108 ? 6.714 7.396 0.474 1.00 90.62 108 ALA A N 1
ATOM 787 C CA . ALA A 1 108 ? 6.588 6.423 -0.596 1.00 90.62 108 ALA A CA 1
ATOM 788 C C . ALA A 1 108 ? 7.410 6.821 -1.824 1.00 90.62 108 ALA A C 1
ATOM 790 O O . ALA A 1 108 ? 8.214 6.025 -2.303 1.00 90.62 108 ALA A O 1
ATOM 791 N N . VAL A 1 109 ? 7.295 8.075 -2.275 1.00 90.81 109 VAL A N 1
ATOM 792 C CA . VAL A 1 109 ? 8.120 8.611 -3.369 1.00 90.81 109 VAL A CA 1
ATOM 793 C C . VAL A 1 109 ? 9.605 8.524 -3.017 1.00 90.81 109 VAL A C 1
ATOM 795 O O . VAL A 1 109 ? 10.394 8.062 -3.838 1.00 90.81 109 VAL A O 1
ATOM 798 N N . ARG A 1 110 ? 10.001 8.914 -1.798 1.00 91.75 110 ARG A N 1
ATOM 799 C CA . ARG A 1 110 ? 11.398 8.843 -1.337 1.00 91.75 110 ARG A CA 1
ATOM 800 C C . ARG A 1 110 ? 11.947 7.414 -1.333 1.00 91.75 110 ARG A C 1
ATOM 802 O O . ARG A 1 110 ? 13.039 7.189 -1.844 1.00 91.75 110 ARG A O 1
ATOM 809 N N . ILE A 1 111 ? 11.217 6.456 -0.764 1.00 89.81 111 ILE A N 1
ATOM 810 C CA . ILE A 1 111 ? 11.644 5.051 -0.677 1.00 89.81 111 ILE A CA 1
ATOM 811 C C . ILE A 1 111 ? 11.730 4.435 -2.074 1.00 89.81 111 ILE A C 1
ATOM 813 O O . ILE A 1 111 ? 12.715 3.770 -2.396 1.00 89.81 111 ILE A O 1
ATOM 817 N N . PHE A 1 112 ? 10.722 4.689 -2.910 1.00 88.56 112 PHE A N 1
ATOM 818 C CA . PHE A 1 112 ? 10.641 4.124 -4.250 1.00 88.56 112 PHE A CA 1
ATOM 819 C C . PHE A 1 112 ? 11.740 4.680 -5.166 1.00 88.56 112 PHE A C 1
ATOM 821 O O . PHE A 1 112 ? 12.413 3.922 -5.852 1.00 88.56 112 PHE A O 1
ATOM 828 N N . THR A 1 113 ? 12.008 5.989 -5.124 1.00 88.12 113 THR A N 1
ATOM 829 C CA . THR A 1 113 ? 13.058 6.617 -5.952 1.00 88.12 113 THR A CA 1
ATOM 830 C C . THR A 1 113 ? 14.473 6.466 -5.391 1.00 88.12 113 THR A C 1
ATOM 832 O O . THR A 1 113 ? 15.442 6.543 -6.148 1.00 88.12 113 THR A O 1
ATOM 835 N N . GLY A 1 114 ? 14.618 6.243 -4.081 1.00 83.25 114 GLY A N 1
ATOM 836 C CA . GLY A 1 114 ? 15.914 6.226 -3.401 1.00 83.25 114 GLY A CA 1
ATOM 837 C C . GLY A 1 114 ? 16.772 4.995 -3.696 1.00 83.25 114 GLY A C 1
ATOM 838 O O . GLY A 1 114 ? 17.990 5.044 -3.532 1.00 83.25 114 GLY A O 1
ATOM 839 N N . GLN A 1 115 ? 16.171 3.893 -4.150 1.00 79.75 115 GLN A N 1
ATOM 840 C CA . GLN A 1 115 ? 16.887 2.665 -4.494 1.00 79.75 115 GLN A CA 1
ATOM 841 C C . GLN A 1 115 ? 16.501 2.174 -5.885 1.00 79.75 115 GLN A C 1
ATOM 843 O O . GLN A 1 115 ? 15.346 2.228 -6.284 1.00 79.75 115 GLN A O 1
ATOM 848 N N . LYS A 1 116 ? 17.472 1.634 -6.628 1.00 81.38 116 LYS A N 1
ATOM 849 C CA . LYS A 1 116 ? 17.215 0.988 -7.920 1.00 81.38 116 LYS A CA 1
ATOM 850 C C . LYS A 1 116 ? 17.035 -0.508 -7.704 1.00 81.38 116 LYS A C 1
ATOM 852 O O . LYS A 1 116 ? 17.964 -1.197 -7.290 1.00 81.38 116 LYS A O 1
ATOM 857 N N . PHE A 1 117 ? 15.855 -1.015 -8.035 1.00 83.62 117 PHE A N 1
ATOM 858 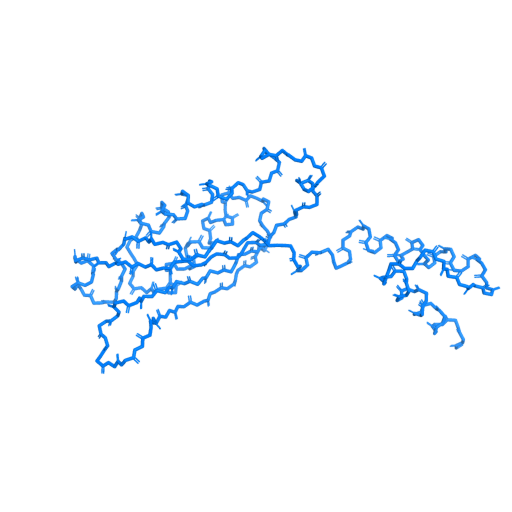C CA . PHE A 1 117 ? 15.533 -2.440 -7.921 1.00 83.62 117 PHE A CA 1
ATOM 859 C C . PHE A 1 117 ? 15.471 -3.099 -9.298 1.00 83.62 117 PHE A C 1
ATOM 861 O O . PHE A 1 117 ? 15.008 -2.503 -10.268 1.00 83.62 117 PHE A O 1
ATOM 868 N N . GLY A 1 118 ? 15.948 -4.344 -9.378 1.00 81.69 118 GLY A N 1
ATOM 869 C CA . GLY A 1 118 ? 15.847 -5.151 -10.597 1.00 81.69 118 GLY A CA 1
ATOM 870 C C . GLY A 1 118 ? 14.456 -5.743 -10.828 1.00 81.69 118 GLY A C 1
ATOM 871 O O . GLY A 1 118 ? 14.115 -6.053 -11.960 1.00 81.69 118 GLY A O 1
ATOM 872 N N . LEU A 1 119 ? 13.666 -5.883 -9.764 1.00 85.75 119 LEU A N 1
ATOM 873 C CA . LEU A 1 119 ? 12.364 -6.544 -9.753 1.00 85.75 119 LEU A CA 1
ATOM 874 C C . LEU A 1 119 ? 11.323 -5.636 -9.097 1.00 85.75 119 LEU A C 1
ATOM 876 O O . LEU A 1 119 ? 11.645 -4.923 -8.138 1.00 85.75 119 LEU A O 1
ATOM 880 N N . LEU A 1 120 ? 10.087 -5.681 -9.595 1.00 86.50 120 LEU A N 1
ATOM 881 C CA . LEU A 1 120 ? 8.981 -4.894 -9.041 1.00 86.50 120 LEU A CA 1
ATOM 882 C C . LEU A 1 120 ? 8.572 -5.426 -7.668 1.00 86.50 120 LEU A C 1
ATOM 884 O O . LEU A 1 120 ? 8.258 -4.646 -6.777 1.00 86.50 120 LEU A O 1
ATOM 888 N N . GLU A 1 121 ? 8.672 -6.736 -7.466 1.00 89.44 121 GLU A N 1
ATOM 889 C CA . GLU A 1 121 ? 8.404 -7.438 -6.213 1.00 89.44 121 GLU A CA 1
ATOM 890 C C . GLU A 1 121 ? 9.295 -6.900 -5.095 1.00 89.44 121 GLU A C 1
ATOM 892 O O . GLU A 1 121 ? 8.829 -6.607 -3.995 1.00 89.44 121 GLU A O 1
ATOM 897 N N . ARG A 1 122 ? 10.587 -6.703 -5.392 1.00 89.75 122 ARG A N 1
ATOM 898 C CA . ARG A 1 122 ? 11.531 -6.148 -4.419 1.00 89.75 122 ARG A CA 1
ATOM 899 C C . ARG A 1 122 ? 11.253 -4.673 -4.143 1.00 89.75 122 ARG A C 1
ATOM 901 O O . ARG A 1 122 ? 11.370 -4.266 -2.991 1.00 89.75 122 ARG A O 1
ATOM 908 N N . ALA A 1 123 ? 10.884 -3.901 -5.166 1.00 89.50 123 ALA A N 1
ATOM 909 C CA . ALA A 1 123 ? 10.523 -2.494 -5.007 1.00 89.50 123 ALA A CA 1
ATOM 910 C C . ALA A 1 123 ? 9.272 -2.328 -4.136 1.00 89.50 123 ALA A C 1
ATOM 912 O O . ALA A 1 123 ? 9.288 -1.558 -3.178 1.00 89.50 123 ALA A O 1
ATOM 913 N N . ALA A 1 124 ? 8.226 -3.106 -4.416 1.00 91.56 124 ALA A N 1
ATOM 914 C CA . ALA A 1 124 ? 6.999 -3.122 -3.635 1.00 91.56 124 ALA A CA 1
ATOM 915 C C . ALA A 1 124 ? 7.274 -3.559 -2.188 1.00 91.56 124 ALA A C 1
ATOM 917 O O . ALA A 1 124 ? 6.822 -2.899 -1.256 1.00 91.56 124 ALA A O 1
ATOM 918 N N . ALA A 1 125 ? 8.071 -4.616 -1.980 1.00 91.62 125 ALA A N 1
ATOM 919 C CA . ALA A 1 125 ? 8.405 -5.102 -0.640 1.00 91.62 125 ALA A CA 1
ATOM 920 C C . ALA A 1 125 ? 9.198 -4.071 0.172 1.00 91.62 125 ALA A C 1
ATOM 922 O O . ALA A 1 125 ? 8.867 -3.822 1.326 1.00 91.62 125 ALA A O 1
ATOM 923 N N . ALA A 1 126 ? 10.201 -3.430 -0.437 1.00 91.44 126 ALA A N 1
ATOM 924 C CA . ALA A 1 126 ? 10.972 -2.374 0.214 1.00 91.44 126 ALA A CA 1
ATOM 925 C C . ALA A 1 126 ? 10.099 -1.163 0.573 1.00 91.44 126 ALA A C 1
ATOM 927 O O . ALA A 1 126 ? 10.283 -0.565 1.632 1.00 91.44 126 ALA A O 1
ATOM 928 N N . LEU A 1 127 ? 9.132 -0.826 -0.284 1.00 91.94 127 LEU A N 1
ATOM 929 C CA . LEU A 1 127 ? 8.154 0.217 -0.006 1.00 91.94 127 LEU A CA 1
ATOM 930 C C . LEU A 1 127 ? 7.251 -0.156 1.176 1.00 91.94 127 LEU A C 1
ATOM 932 O O . LEU A 1 127 ? 7.073 0.660 2.078 1.00 91.94 127 LEU A O 1
ATOM 936 N N . ALA A 1 128 ? 6.736 -1.387 1.211 1.00 92.81 128 ALA A N 1
ATOM 937 C CA . ALA A 1 128 ? 5.924 -1.879 2.322 1.00 92.81 128 ALA A CA 1
ATOM 938 C C . ALA A 1 128 ? 6.700 -1.860 3.646 1.00 92.81 128 ALA A C 1
ATOM 940 O O . ALA A 1 128 ? 6.189 -1.374 4.652 1.00 92.81 128 ALA A O 1
ATOM 941 N N . ASP A 1 129 ? 7.948 -2.327 3.626 1.00 92.06 129 ASP A N 1
ATOM 942 C CA . ASP A 1 129 ? 8.830 -2.338 4.794 1.00 92.06 129 ASP A CA 1
ATOM 943 C C . ASP A 1 129 ? 9.152 -0.932 5.296 1.00 92.06 129 ASP A C 1
ATOM 945 O O . ASP A 1 129 ? 9.093 -0.679 6.499 1.00 92.06 129 ASP A O 1
ATOM 949 N N . GLY A 1 130 ? 9.448 0.001 4.390 1.00 90.94 130 GLY A N 1
ATOM 950 C CA . GLY A 1 130 ? 9.714 1.387 4.762 1.00 90.94 130 GLY A CA 1
ATOM 951 C C . GLY A 1 130 ? 8.484 2.080 5.351 1.00 90.94 130 GLY A C 1
ATOM 952 O O . GLY A 1 130 ? 8.601 2.766 6.362 1.00 90.94 130 GLY A O 1
ATOM 953 N N . LEU A 1 131 ? 7.293 1.855 4.787 1.00 90.44 131 LEU A N 1
ATOM 954 C CA . LEU A 1 131 ? 6.053 2.424 5.328 1.00 90.44 131 LEU A CA 1
ATOM 955 C C . LEU A 1 131 ? 5.701 1.841 6.704 1.00 90.44 131 LEU A C 1
ATOM 957 O O . LEU A 1 131 ? 5.401 2.598 7.624 1.00 90.44 131 LEU A O 1
ATOM 961 N N . LEU A 1 132 ? 5.790 0.521 6.882 1.00 89.88 132 LEU A N 1
ATOM 962 C CA . LEU A 1 132 ? 5.551 -0.109 8.185 1.00 89.88 132 LEU A CA 1
ATOM 963 C C . LEU A 1 132 ? 6.597 0.314 9.234 1.00 89.88 132 LEU A C 1
ATOM 965 O O . LEU A 1 132 ? 6.268 0.447 10.414 1.00 89.88 132 LEU A O 1
ATOM 969 N N . GLY A 1 133 ? 7.845 0.552 8.825 1.00 88.44 133 GLY A N 1
ATOM 970 C CA . GLY A 1 133 ? 8.907 1.029 9.712 1.00 88.44 133 GLY A CA 1
ATOM 971 C C . GLY A 1 133 ? 8.753 2.494 10.132 1.00 88.44 133 GLY A C 1
ATOM 972 O O . GLY A 1 133 ? 8.995 2.824 11.290 1.00 88.44 133 GLY A O 1
ATOM 973 N N . GLU A 1 134 ? 8.341 3.374 9.218 1.00 88.00 134 GLU A N 1
ATOM 974 C CA . GLU A 1 134 ? 8.230 4.818 9.480 1.00 88.00 134 GLU A CA 1
ATOM 975 C C . GLU A 1 134 ? 6.933 5.222 10.189 1.00 88.00 134 GLU A C 1
ATOM 977 O O . GLU A 1 134 ? 6.909 6.233 10.895 1.00 88.00 134 GLU A O 1
ATOM 982 N N . PHE A 1 135 ? 5.856 4.451 10.018 1.00 85.38 135 PHE A N 1
ATOM 983 C CA . PHE A 1 135 ? 4.537 4.775 10.556 1.00 85.38 135 PHE A CA 1
ATOM 984 C C . PHE A 1 135 ? 4.057 3.667 11.504 1.00 85.38 135 PHE A C 1
ATOM 986 O O . PHE A 1 135 ? 3.494 2.674 11.043 1.00 85.38 135 PHE A O 1
ATOM 993 N N . PRO A 1 136 ? 4.241 3.814 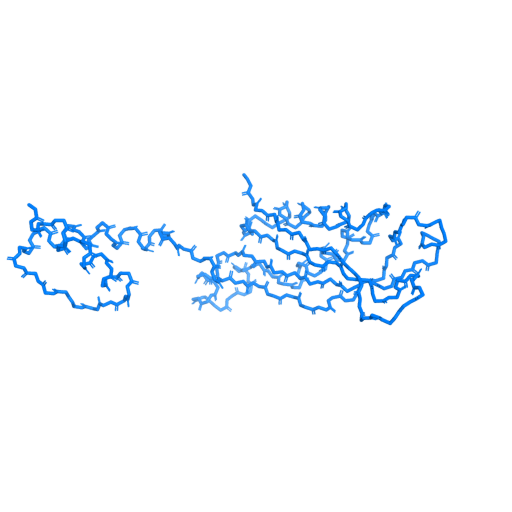12.830 1.00 81.38 136 PRO A N 1
ATOM 994 C CA . PRO A 1 136 ? 3.865 2.781 13.799 1.00 81.38 136 PRO A CA 1
ATOM 995 C C . PRO A 1 136 ? 2.352 2.536 13.875 1.00 81.38 136 PRO A C 1
ATOM 997 O O . PRO A 1 136 ? 1.950 1.424 14.185 1.00 81.38 136 PRO A O 1
ATOM 1000 N N . GLY A 1 137 ? 1.525 3.533 13.537 1.00 79.38 137 GLY A N 1
ATOM 1001 C CA . GLY A 1 137 ? 0.061 3.407 13.504 1.00 79.38 137 GLY A CA 1
ATOM 1002 C C . GLY A 1 137 ? -0.499 2.654 12.292 1.00 79.38 137 GLY A C 1
ATOM 1003 O O . GLY A 1 137 ? -1.704 2.658 12.097 1.00 79.38 137 GLY A O 1
ATOM 1004 N N . ILE A 1 138 ? 0.353 2.068 11.444 1.00 86.50 138 ILE A N 1
ATOM 1005 C CA . ILE A 1 138 ? -0.083 1.223 10.329 1.00 86.50 138 ILE A CA 1
ATOM 1006 C C . ILE A 1 138 ? -0.024 -0.249 10.744 1.00 86.50 138 ILE A C 1
ATOM 1008 O O . ILE A 1 138 ? 1.059 -0.753 11.064 1.00 86.50 138 ILE A O 1
ATOM 1012 N N . ASP A 1 139 ? -1.152 -0.944 10.637 1.00 86.31 139 ASP A N 1
ATOM 1013 C CA . ASP A 1 139 ? -1.290 -2.379 10.908 1.00 86.31 139 ASP A CA 1
ATOM 1014 C C . ASP A 1 139 ? -0.966 -3.225 9.679 1.00 86.31 139 ASP A C 1
ATOM 1016 O O . ASP A 1 139 ? -0.306 -4.267 9.761 1.00 86.31 139 ASP A O 1
ATOM 1020 N N . SER A 1 140 ? -1.415 -2.779 8.505 1.00 88.88 140 SER A N 1
ATOM 1021 C CA . SER A 1 140 ? -1.111 -3.451 7.248 1.00 88.88 140 SER A CA 1
ATOM 1022 C C . SER A 1 140 ? -1.052 -2.494 6.072 1.00 88.88 140 SER A C 1
ATOM 1024 O O . SER A 1 140 ? -1.703 -1.451 6.058 1.00 88.88 140 SER A O 1
ATOM 1026 N N . VAL A 1 141 ? -0.263 -2.862 5.069 1.00 92.38 141 VAL A N 1
ATOM 1027 C CA . VAL A 1 141 ? -0.183 -2.147 3.798 1.00 92.38 141 VAL A CA 1
ATOM 1028 C C . VAL A 1 141 ? -0.381 -3.120 2.655 1.00 92.38 141 VAL A C 1
ATOM 1030 O O . VAL A 1 141 ? 0.237 -4.186 2.598 1.00 92.38 141 VAL A O 1
ATOM 1033 N N . LYS A 1 142 ? -1.223 -2.729 1.712 1.00 94.25 142 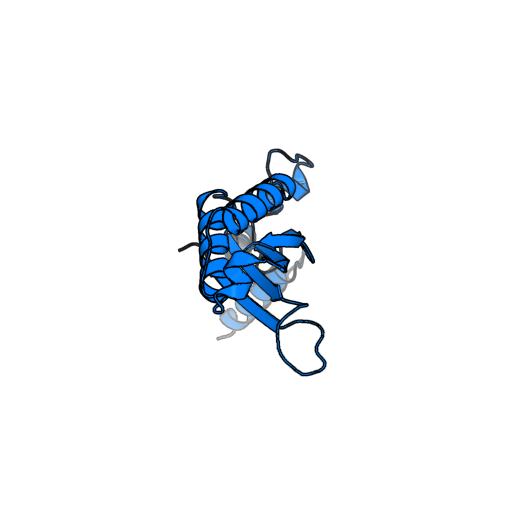LYS A N 1
ATOM 1034 C CA . LYS A 1 142 ? -1.377 -3.371 0.421 1.00 94.25 142 LYS A CA 1
ATOM 1035 C C . LYS A 1 142 ? -0.901 -2.400 -0.648 1.00 94.25 142 LYS A C 1
ATOM 1037 O O . LYS A 1 142 ? -1.298 -1.241 -0.671 1.00 94.25 142 LYS A O 1
ATOM 1042 N N . ILE A 1 143 ? 0.029 -2.863 -1.471 1.00 94.75 143 ILE A N 1
ATOM 1043 C CA . ILE A 1 143 ? 0.768 -2.038 -2.420 1.00 94.75 143 ILE A CA 1
ATOM 1044 C C . ILE A 1 143 ? 0.668 -2.676 -3.789 1.00 94.75 143 ILE A C 1
ATOM 1046 O O . ILE A 1 143 ? 1.095 -3.819 -3.963 1.00 94.75 143 ILE A O 1
ATOM 1050 N N . THR A 1 144 ? 0.193 -1.906 -4.758 1.00 94.69 144 THR A N 1
ATOM 1051 C CA . THR A 1 144 ? 0.128 -2.310 -6.159 1.00 94.69 144 THR A CA 1
ATOM 1052 C C . THR A 1 144 ? 1.047 -1.419 -6.970 1.00 94.69 144 THR A C 1
ATOM 1054 O O . THR A 1 144 ? 0.800 -0.225 -7.104 1.00 94.69 144 THR A O 1
ATOM 1057 N N . VAL A 1 145 ? 2.114 -1.987 -7.528 1.00 92.94 145 VAL A N 1
ATOM 1058 C CA . VAL A 1 145 ? 3.039 -1.274 -8.415 1.00 92.94 145 VAL A CA 1
ATOM 1059 C C . VAL A 1 145 ? 2.718 -1.659 -9.847 1.00 92.94 145 VAL A C 1
ATOM 1061 O O . VAL A 1 145 ? 2.890 -2.812 -10.240 1.00 92.94 145 VAL A O 1
ATOM 1064 N N . LYS A 1 146 ? 2.269 -0.687 -10.631 1.00 91.69 146 LYS A N 1
ATOM 1065 C CA . LYS A 1 146 ? 1.853 -0.833 -12.022 1.00 91.69 146 LYS A CA 1
ATOM 1066 C C . LYS A 1 146 ? 2.838 -0.129 -12.944 1.00 91.69 146 LYS A C 1
ATOM 1068 O O . LYS A 1 146 ? 3.337 0.958 -12.661 1.00 91.69 146 LYS A O 1
ATOM 1073 N N . LYS A 1 147 ? 3.068 -0.754 -14.083 1.00 88.62 147 LYS A N 1
ATOM 1074 C CA . LYS A 1 147 ? 3.960 -0.339 -15.149 1.00 88.62 147 LYS A CA 1
ATOM 1075 C C . LYS A 1 147 ? 3.139 -0.268 -16.441 1.00 88.62 147 LYS A C 1
ATOM 1077 O O . LYS A 1 147 ? 2.896 -1.312 -17.055 1.00 88.62 147 LYS A O 1
ATOM 1082 N N . PRO A 1 148 ? 2.630 0.925 -16.797 1.00 84.50 148 PRO A N 1
ATOM 1083 C CA . PRO A 1 148 ? 1.836 1.113 -18.009 1.00 84.50 148 PRO A CA 1
ATOM 1084 C C . PRO A 1 148 ? 2.691 0.940 -19.270 1.00 84.50 148 PRO A C 1
ATOM 1086 O O . PRO A 1 148 ? 2.296 0.221 -20.179 1.00 84.50 148 PRO A O 1
ATOM 1089 N N . ASP A 1 149 ? 3.909 1.483 -19.275 1.00 81.38 149 ASP A N 1
ATOM 1090 C CA . ASP A 1 149 ? 4.803 1.503 -20.441 1.00 81.38 149 ASP A CA 1
ATOM 1091 C C . ASP A 1 149 ? 5.740 0.285 -20.507 1.00 81.38 149 ASP A C 1
ATOM 1093 O O . ASP A 1 149 ? 6.929 0.394 -20.817 1.00 81.38 149 ASP A O 1
ATOM 1097 N N . ALA A 1 150 ? 5.241 -0.907 -20.161 1.00 78.94 150 ALA A N 1
ATOM 1098 C CA . ALA A 1 150 ? 6.090 -2.091 -20.190 1.00 78.94 150 ALA A CA 1
ATOM 1099 C C . ALA A 1 150 ? 6.521 -2.455 -21.622 1.00 78.94 150 ALA A C 1
ATOM 1101 O O . ALA A 1 150 ? 5.697 -2.421 -22.533 1.00 78.94 150 ALA A O 1
ATOM 1102 N N . PRO A 1 151 ? 7.788 -2.864 -21.843 1.00 72.94 151 PRO A N 1
ATOM 1103 C CA . PRO A 1 151 ? 8.310 -3.180 -23.173 1.00 72.94 151 PRO A CA 1
ATOM 1104 C C . PRO A 1 151 ? 7.835 -4.564 -23.649 1.00 72.94 151 PRO A C 1
ATOM 1106 O O . PRO A 1 151 ? 8.632 -5.473 -23.879 1.00 72.94 151 PRO A O 1
ATOM 1109 N N . ILE A 1 152 ? 6.521 -4.750 -23.762 1.00 78.69 152 ILE A N 1
ATOM 1110 C CA . ILE A 1 152 ? 5.872 -5.990 -24.189 1.00 78.69 152 ILE A CA 1
ATOM 1111 C C . ILE A 1 152 ? 5.047 -5.669 -25.438 1.00 78.69 152 ILE A C 1
ATOM 1113 O O . ILE A 1 152 ? 4.253 -4.734 -25.449 1.00 78.69 152 ILE A O 1
ATOM 1117 N N . LYS A 1 153 ? 5.243 -6.437 -26.514 1.00 73.19 153 LYS A N 1
ATOM 1118 C CA . LYS A 1 153 ? 4.538 -6.251 -27.793 1.00 73.19 153 LYS A CA 1
ATOM 1119 C C . LYS A 1 153 ? 3.123 -6.842 -27.738 1.00 73.19 153 LYS A C 1
ATOM 1121 O O . LYS A 1 153 ? 2.852 -7.858 -28.371 1.00 73.19 153 LYS A O 1
ATOM 1126 N N . SER A 1 154 ? 2.241 -6.233 -26.956 1.00 80.81 154 SER A N 1
ATOM 1127 C CA . SER A 1 154 ? 0.836 -6.633 -26.806 1.00 80.81 154 SER A CA 1
ATOM 1128 C C . SER A 1 154 ? 0.009 -5.470 -26.259 1.00 80.81 154 SER A C 1
ATOM 1130 O O . SER A 1 154 ? 0.563 -4.588 -25.614 1.00 80.81 154 SER A O 1
ATOM 1132 N N . ASP A 1 155 ? -1.303 -5.476 -26.488 1.00 84.62 155 ASP A N 1
ATOM 1133 C CA . ASP A 1 155 ? -2.205 -4.442 -25.971 1.00 84.62 155 ASP A CA 1
ATOM 1134 C C . ASP A 1 155 ? -2.575 -4.739 -24.506 1.00 84.62 155 ASP A C 1
ATOM 1136 O O . ASP A 1 155 ? -3.138 -5.790 -24.195 1.00 84.62 155 ASP A O 1
ATOM 1140 N N . PHE A 1 156 ? -2.200 -3.851 -23.587 1.00 85.62 156 PHE A N 1
ATOM 1141 C CA . PHE A 1 156 ? -2.558 -3.922 -22.169 1.00 85.62 156 PHE A CA 1
ATOM 1142 C C . PHE A 1 156 ? -2.552 -2.516 -21.563 1.00 85.62 156 PHE A C 1
ATOM 1144 O O . PHE A 1 156 ? -1.891 -1.611 -22.059 1.00 85.62 156 PHE A O 1
ATOM 1151 N N . ARG A 1 157 ? -3.278 -2.329 -20.452 1.00 84.50 157 ARG A N 1
ATOM 1152 C CA . ARG A 1 157 ? -3.294 -1.042 -19.731 1.00 84.50 157 ARG A CA 1
ATOM 1153 C C . ARG A 1 157 ? -2.099 -0.868 -18.801 1.00 84.50 157 ARG A C 1
ATOM 1155 O O . ARG A 1 157 ? -1.572 0.228 -18.671 1.00 84.50 157 ARG A O 1
ATOM 1162 N N . PHE A 1 158 ? -1.731 -1.934 -18.099 1.00 87.12 158 PHE A N 1
ATOM 1163 C CA . PHE A 1 158 ? -0.537 -2.002 -17.266 1.00 87.12 158 PHE A CA 1
ATOM 1164 C C . PHE A 1 158 ? -0.207 -3.460 -16.947 1.00 87.12 158 PHE A C 1
ATOM 1166 O O . PHE A 1 158 ? -1.090 -4.317 -16.926 1.00 87.12 158 PHE A O 1
ATOM 1173 N N . VAL A 1 159 ? 1.056 -3.715 -16.629 1.00 88.88 159 VAL A N 1
ATOM 1174 C CA . VAL A 1 159 ? 1.488 -4.912 -15.894 1.00 88.88 159 VAL A CA 1
ATOM 1175 C C . VAL A 1 159 ? 1.936 -4.489 -14.506 1.00 88.88 159 VAL A C 1
ATOM 1177 O O . VAL A 1 159 ? 2.377 -3.359 -14.325 1.00 88.88 159 VAL A O 1
ATOM 1180 N N . GLY A 1 160 ? 1.820 -5.343 -13.500 1.00 91.00 160 GLY A N 1
ATOM 1181 C CA . GLY A 1 160 ? 2.172 -4.929 -12.151 1.00 91.00 160 GLY A CA 1
ATOM 1182 C C . GLY A 1 160 ? 2.221 -6.066 -11.156 1.00 91.00 160 GLY A C 1
ATOM 1183 O O . GLY A 1 160 ? 1.872 -7.200 -11.475 1.00 91.00 160 GLY A O 1
ATOM 1184 N N . VAL A 1 161 ? 2.656 -5.727 -9.951 1.00 92.69 161 VAL A N 1
ATOM 1185 C CA . VAL A 1 161 ? 2.689 -6.633 -8.804 1.00 92.69 161 VAL A CA 1
ATOM 1186 C C . VAL A 1 161 ? 1.871 -6.025 -7.679 1.00 92.69 161 VAL A C 1
ATOM 1188 O O . VAL A 1 161 ? 1.935 -4.819 -7.445 1.00 92.69 161 VAL A O 1
ATOM 1191 N N . GLU A 1 162 ? 1.109 -6.864 -6.992 1.00 95.31 162 GLU A N 1
ATOM 1192 C CA . GLU A 1 162 ? 0.368 -6.498 -5.793 1.00 95.31 162 GLU A CA 1
ATOM 1193 C C . GLU A 1 162 ? 0.905 -7.330 -4.633 1.00 95.31 162 GLU A C 1
ATOM 1195 O O . GLU A 1 162 ? 1.032 -8.550 -4.742 1.00 95.31 162 GLU A O 1
ATOM 1200 N N . ILE A 1 163 ? 1.251 -6.671 -3.532 1.00 93.62 163 ILE A N 1
ATOM 1201 C CA . ILE A 1 163 ? 1.668 -7.343 -2.305 1.00 93.62 163 ILE A CA 1
ATOM 1202 C C . ILE A 1 163 ? 0.866 -6.812 -1.130 1.00 93.62 163 ILE A C 1
ATOM 1204 O O . ILE A 1 163 ? 0.478 -5.647 -1.096 1.00 93.62 163 ILE A O 1
ATOM 1208 N N . THR A 1 164 ? 0.649 -7.658 -0.132 1.00 93.00 164 THR A N 1
ATOM 1209 C CA . THR A 1 164 ? 0.082 -7.251 1.153 1.00 93.00 164 THR A CA 1
ATOM 1210 C C . THR A 1 164 ? 1.030 -7.672 2.255 1.00 93.00 164 THR A C 1
ATOM 1212 O O . THR A 1 164 ? 1.477 -8.819 2.291 1.00 93.00 164 THR A O 1
ATOM 1215 N N . LYS A 1 165 ? 1.352 -6.740 3.149 1.00 90.88 165 LYS A N 1
ATOM 1216 C CA . LYS A 1 165 ? 2.224 -6.983 4.291 1.00 90.88 165 LYS A CA 1
ATOM 1217 C C . LYS A 1 165 ? 1.551 -6.472 5.555 1.00 90.88 165 LYS A C 1
ATOM 1219 O O . LYS A 1 165 ? 1.164 -5.309 5.629 1.00 90.88 165 LYS A O 1
ATOM 1224 N N . LYS A 1 166 ? 1.402 -7.365 6.531 1.00 89.06 166 LYS A N 1
ATOM 1225 C CA . LYS A 1 166 ? 0.949 -7.033 7.884 1.00 89.06 166 LYS A CA 1
ATOM 1226 C C . LYS A 1 166 ? 2.166 -6.780 8.772 1.00 89.06 166 LYS A C 1
ATOM 1228 O O . LYS A 1 166 ? 3.233 -7.353 8.529 1.00 89.06 166 LYS A O 1
ATOM 1233 N N . ARG A 1 167 ? 2.007 -5.926 9.780 1.00 81.00 167 ARG A N 1
ATOM 1234 C CA . ARG A 1 167 ? 2.967 -5.802 10.878 1.00 81.00 167 ARG A CA 1
ATOM 1235 C C . ARG A 1 167 ? 3.001 -7.132 11.642 1.00 81.00 167 ARG A C 1
ATOM 1237 O O . ARG A 1 167 ? 1.951 -7.725 11.881 1.00 81.00 167 ARG A O 1
ATOM 1244 N N . GLY A 1 168 ? 4.207 -7.620 11.923 1.00 67.12 168 GLY A N 1
ATOM 1245 C CA . GLY A 1 168 ? 4.459 -8.832 12.708 1.00 67.12 168 GLY A CA 1
ATOM 1246 C C . GLY A 1 168 ? 4.944 -8.504 14.106 1.00 67.12 168 GLY A C 1
ATOM 1247 O O . GLY A 1 168 ? 5.421 -7.361 14.297 1.00 67.12 168 GLY A O 1
#

Sequence (168 aa):
MRDFGTVAAHTAAIAGGADIIRAHNVAAAVQNAKVADAIYSTGGFAAENEKIIINGLNVFAFHGVNREEKIHGQSFLIDLEISADLSAPCASDSVSDTVNYSKVIKSAVRIFTGQKFGLLERAAAALADGLLGEFPGIDSVKITVKKPDAPIKSDFRFVGVEITKKRG

Foldseek 3Di:
DVVVVLLVVLLVCVVVVNPDDDDPDPVSSVVSSVVSCCCVVVPVVNFPPDWDKDWFLWAWAQEEQDPVSNVPTAIKGKIKIWTFRCVVCVVVVDCVPDPNVVVLSVQLNCQLHVDYYHDQVVSQVSSQVSSVVVDVRTFKMKMKIWGQPDPDPDDDRTDIDIDMDGDD

Secondary structure (DSSP, 8-state):
-HHHHHHHHHHHHHHTT-S----SSHHHHHHHHHHHHHHHHTTTT--SS-EEEEEEEEEEE---SSTTHHHH-EEEEEEEEEEE--HHHHHH--TTSS--HHHHHHHHHHHHHHS--SSHHHHHHHHHHHHHHH-TTEEEEEEEEEETT-S-SS--S-EEEEEEEE--